Protein AF-A0A932Z5Y4-F1 (afdb_monomer_lite)

Radius of gyration: 25.25 Å; chains: 1; bounding box: 40×28×85 Å

Foldseek 3Di:
DDDDDDDDPPDPPPPDPPPPPPDPPDPCCVVDDDPVVVVVCLPPPPDAAEDQDDPVVVVVDDDPRYDYDPDCQQVDQDVNDGDD

Sequence (84 aa):
MKRGWLLTVTVLLVGVLASPVWAADYARPELVISTDELAKLLTDPGVKILDARGADDYKAGHIPGAISLPSPRTQYVERGVPGV

Structure (mmCIF, N/CA/C/O backbone):
data_AF-A0A932Z5Y4-F1
#
_entry.id   AF-A0A932Z5Y4-F1
#
loop_
_atom_site.group_PDB
_atom_site.id
_atom_site.type_symbol
_atom_site.label_atom_id
_atom_site.label_alt_id
_atom_site.label_comp_id
_atom_site.label_asym_id
_atom_site.label_entity_id
_atom_site.label_seq_id
_atom_site.pdbx_PDB_ins_code
_atom_site.Cartn_x
_atom_site.Cartn_y
_atom_site.Cartn_z
_atom_site.occupancy
_atom_site.B_iso_or_equiv
_atom_site.auth_seq_id
_atom_site.auth_comp_id
_atom_site.auth_asym_id
_atom_site.auth_atom_id
_atom_site.pdbx_PDB_model_num
ATOM 1 N N . MET A 1 1 ? 24.216 8.789 69.777 1.00 47.75 1 MET A N 1
ATOM 2 C CA . MET A 1 1 ? 24.999 8.187 68.673 1.00 47.75 1 MET A CA 1
ATOM 3 C C . MET A 1 1 ? 24.081 7.292 67.855 1.00 47.75 1 MET A C 1
ATOM 5 O O . MET A 1 1 ? 23.613 6.313 68.415 1.00 47.75 1 MET A O 1
ATOM 9 N N . LYS A 1 2 ? 23.785 7.672 66.603 1.00 45.19 2 LYS A N 1
ATOM 10 C CA . LYS A 1 2 ? 23.427 6.841 65.428 1.00 45.19 2 LYS A CA 1
ATOM 11 C C . LYS A 1 2 ? 22.907 7.791 64.341 1.00 45.19 2 LYS A C 1
ATOM 13 O O . LYS A 1 2 ? 21.769 8.238 64.361 1.00 45.19 2 LYS A O 1
ATOM 18 N N . ARG A 1 3 ? 23.851 8.196 63.493 1.00 59.28 3 ARG A N 1
ATOM 19 C CA . ARG A 1 3 ? 23.676 8.989 62.273 1.00 59.28 3 ARG A CA 1
ATOM 20 C C . ARG A 1 3 ? 23.078 8.090 61.190 1.00 59.28 3 ARG A C 1
ATOM 22 O O . ARG A 1 3 ? 23.460 6.926 61.130 1.00 59.28 3 ARG A O 1
ATOM 29 N N . GLY A 1 4 ? 22.267 8.658 60.300 1.00 53.09 4 GLY A N 1
ATOM 30 C CA . GLY A 1 4 ? 22.049 8.082 58.971 1.00 53.09 4 GLY A CA 1
ATOM 31 C C . GLY A 1 4 ? 20.593 8.016 58.539 1.00 53.09 4 GLY A C 1
ATOM 32 O O . GLY A 1 4 ? 20.013 6.940 58.552 1.00 53.09 4 GLY A O 1
ATOM 33 N N . TRP A 1 5 ? 20.035 9.146 58.098 1.00 49.12 5 TRP A N 1
ATOM 34 C CA . TRP A 1 5 ? 19.032 9.120 57.031 1.00 49.12 5 TRP A CA 1
ATOM 35 C C . TRP A 1 5 ? 19.019 10.452 56.268 1.00 49.12 5 TRP A C 1
ATOM 37 O O . TRP A 1 5 ?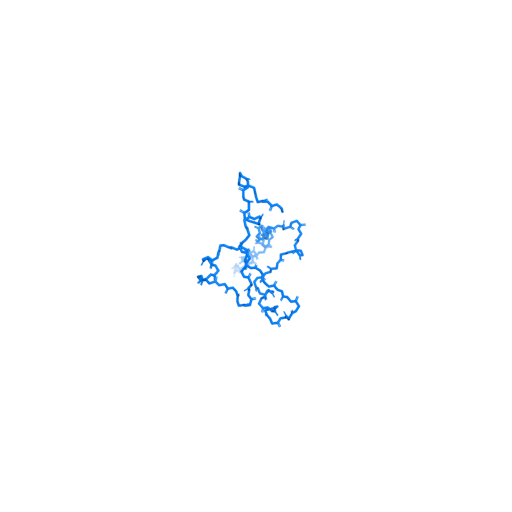 18.098 11.253 56.347 1.00 49.12 5 TRP A O 1
ATOM 47 N N . LEU A 1 6 ? 20.113 10.717 55.560 1.00 53.81 6 LEU A N 1
ATOM 48 C CA . LEU A 1 6 ? 20.082 11.510 54.335 1.00 53.81 6 LEU A CA 1
ATOM 49 C C . LEU A 1 6 ? 20.520 10.548 53.237 1.00 53.81 6 LEU A C 1
ATOM 51 O O . LEU A 1 6 ? 21.529 9.877 53.441 1.00 53.81 6 LEU A O 1
ATOM 55 N N . LEU A 1 7 ? 19.763 10.511 52.136 1.00 54.62 7 LEU A N 1
ATOM 56 C CA . LEU A 1 7 ? 20.078 9.998 50.785 1.00 54.62 7 LEU A CA 1
ATOM 57 C C . LEU A 1 7 ? 18.928 9.158 50.193 1.00 54.62 7 LEU A C 1
ATOM 59 O O . LEU A 1 7 ? 19.102 8.001 49.833 1.00 54.62 7 LEU A O 1
ATOM 63 N N . THR A 1 8 ? 17.757 9.776 50.031 1.00 50.12 8 THR A N 1
ATOM 64 C CA . THR A 1 8 ? 16.719 9.317 49.084 1.00 50.12 8 THR A CA 1
ATOM 65 C C . THR A 1 8 ? 15.991 10.525 48.478 1.00 50.12 8 THR A C 1
ATOM 67 O O . THR A 1 8 ? 14.774 10.628 48.513 1.00 50.12 8 THR A O 1
ATOM 70 N N . VAL A 1 9 ? 16.741 11.498 47.946 1.00 50.34 9 VAL A N 1
ATOM 71 C CA . VAL A 1 9 ? 16.184 12.648 47.197 1.00 50.34 9 VAL A CA 1
ATOM 72 C C . VAL A 1 9 ? 16.985 12.840 45.904 1.00 50.34 9 VAL A C 1
ATOM 74 O O . VAL A 1 9 ? 17.618 13.868 45.686 1.00 50.34 9 VAL A O 1
ATOM 77 N N . THR A 1 10 ? 17.055 11.806 45.059 1.00 51.84 10 THR A N 1
ATOM 78 C CA . THR A 1 10 ? 17.854 11.854 43.812 1.00 51.84 10 THR A CA 1
ATOM 79 C C . THR A 1 10 ? 17.182 11.151 42.625 1.00 51.84 10 THR A C 1
ATOM 81 O O . THR A 1 10 ? 17.868 10.633 41.755 1.00 51.84 10 THR A O 1
ATOM 84 N N . VAL A 1 11 ? 15.843 11.113 42.550 1.00 47.78 11 VAL A N 1
ATOM 85 C CA . VAL A 1 11 ? 15.130 10.517 4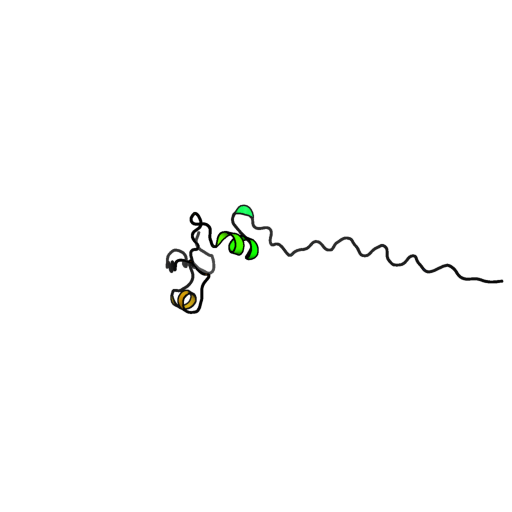1.389 1.00 47.78 11 VAL A CA 1
ATOM 86 C C . VAL A 1 11 ? 13.928 11.362 40.937 1.00 47.78 11 VAL A C 1
ATOM 88 O O . VAL A 1 11 ? 12.917 10.832 40.503 1.00 47.78 11 VAL A O 1
ATOM 91 N N . LEU A 1 12 ? 13.986 12.694 41.042 1.00 48.25 12 LEU A N 1
ATOM 92 C CA . LEU A 1 12 ? 12.808 13.531 40.747 1.00 48.25 12 LEU A CA 1
ATOM 93 C C . LEU A 1 12 ? 13.033 14.702 39.784 1.00 48.25 12 LEU A C 1
ATOM 95 O O . LEU A 1 12 ? 12.312 15.684 39.875 1.00 48.25 12 LE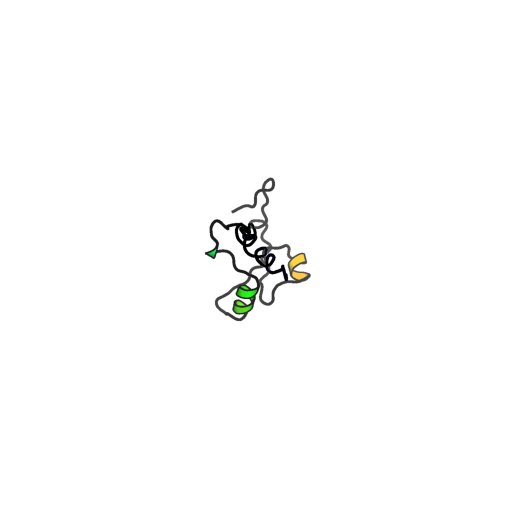U A O 1
ATOM 99 N N . LEU A 1 13 ? 13.986 14.627 38.843 1.00 48.97 13 LEU A N 1
ATOM 100 C CA . LEU A 1 13 ? 14.206 15.743 37.900 1.00 48.97 13 LEU A CA 1
ATOM 101 C C . LEU A 1 13 ? 14.909 15.365 36.575 1.00 48.97 13 LEU A C 1
ATOM 103 O O . LEU A 1 13 ? 15.841 16.036 36.153 1.00 48.97 13 LEU A O 1
ATOM 107 N N . VAL A 1 14 ? 14.463 14.302 35.889 1.00 52.06 14 VAL A N 1
ATOM 108 C CA . VAL A 1 14 ? 14.903 13.993 34.498 1.00 52.06 14 VAL A CA 1
ATOM 109 C C . VAL A 1 14 ? 13.713 13.647 33.581 1.00 52.06 14 VAL A C 1
ATOM 111 O O . VAL A 1 14 ? 13.821 12.858 32.654 1.00 52.06 14 VAL A O 1
ATOM 114 N N . GLY A 1 15 ? 12.528 14.194 33.862 1.00 47.72 15 GLY A N 1
ATOM 115 C CA . GLY A 1 15 ? 11.278 13.767 33.216 1.00 47.72 15 GLY A CA 1
ATOM 116 C C . GLY A 1 15 ? 10.604 14.788 32.304 1.00 47.72 15 GLY A C 1
ATOM 117 O O . GLY A 1 15 ? 9.425 14.623 32.019 1.00 47.72 15 GLY A O 1
ATOM 118 N N . VAL A 1 16 ? 11.273 15.869 31.899 1.00 55.56 16 VAL A N 1
ATOM 119 C CA . VAL A 1 16 ? 10.673 16.908 31.046 1.00 55.56 16 VAL A CA 1
ATOM 120 C C . VAL A 1 16 ? 11.728 17.361 30.040 1.00 55.56 16 VAL A C 1
ATOM 122 O O . VAL A 1 16 ? 12.863 17.591 30.440 1.00 55.56 16 VAL A O 1
ATOM 125 N N . LEU A 1 17 ? 11.338 17.498 28.767 1.00 54.06 17 LEU A N 1
ATOM 126 C CA . LEU A 1 17 ? 12.132 17.844 27.567 1.00 54.06 17 LEU A CA 1
ATOM 127 C C . LEU A 1 17 ? 12.556 16.685 26.644 1.00 54.06 17 LEU A C 1
ATOM 129 O O . LEU A 1 17 ? 13.451 16.851 25.821 1.00 54.06 17 LEU A O 1
ATOM 133 N N . ALA A 1 18 ? 11.862 15.547 26.672 1.00 50.25 18 ALA A N 1
ATOM 134 C CA . ALA A 1 18 ? 11.816 14.676 25.497 1.00 50.25 18 ALA A CA 1
ATOM 135 C C . ALA A 1 18 ? 10.643 15.118 24.612 1.00 50.25 18 ALA A C 1
ATOM 137 O O . ALA A 1 18 ? 9.586 14.494 24.620 1.00 50.25 18 ALA A O 1
ATOM 138 N N . SER A 1 19 ? 10.793 16.230 23.887 1.00 51.94 19 SER A N 1
ATOM 139 C CA . SER A 1 19 ? 9.900 16.494 22.756 1.00 51.94 19 SER A CA 1
ATOM 140 C C . SER A 1 19 ? 10.169 15.401 21.722 1.00 51.94 19 SER A C 1
ATOM 142 O O . SER A 1 19 ? 11.303 15.327 21.236 1.00 51.94 19 SER A O 1
ATOM 144 N N . PRO A 1 20 ? 9.207 14.529 21.375 1.00 55.69 20 PRO A N 1
ATOM 145 C CA . PRO A 1 20 ? 9.437 13.588 20.299 1.00 55.69 20 PRO A CA 1
ATOM 146 C C . PRO A 1 20 ? 9.417 14.384 18.990 1.00 55.69 20 PRO A C 1
ATOM 148 O O . PRO A 1 20 ? 8.367 14.628 18.410 1.00 55.69 20 PRO A O 1
ATOM 151 N N . VAL A 1 21 ? 10.597 14.786 18.512 1.00 57.19 21 VAL A N 1
ATOM 152 C CA . VAL A 1 21 ? 10.869 15.249 17.132 1.00 57.19 21 VAL A CA 1
ATOM 153 C C . VAL A 1 21 ? 10.713 14.066 16.153 1.00 57.19 21 VAL A C 1
ATOM 155 O O . VAL A 1 21 ? 11.633 13.715 15.429 1.00 57.19 21 VAL A O 1
ATOM 158 N N . TRP A 1 22 ? 9.630 13.295 16.261 1.00 56.69 22 TRP A N 1
ATOM 159 C CA . TRP A 1 22 ? 9.514 11.973 15.622 1.00 56.69 22 TRP A CA 1
ATOM 160 C C . TRP A 1 22 ? 8.183 11.756 14.898 1.00 56.69 22 TRP A C 1
ATOM 162 O O . TRP A 1 22 ? 8.008 10.730 14.249 1.00 56.69 22 TRP A O 1
ATOM 172 N N . ALA A 1 23 ? 7.284 12.736 14.912 1.00 58.28 23 ALA A N 1
ATOM 173 C CA . ALA A 1 23 ? 6.327 12.897 13.832 1.00 58.28 23 ALA A CA 1
ATOM 174 C C . ALA A 1 23 ? 6.782 14.129 13.055 1.00 58.28 23 ALA A C 1
ATOM 176 O O . ALA A 1 23 ? 6.828 15.225 13.610 1.00 58.28 23 ALA A O 1
ATOM 177 N N . ALA A 1 24 ? 7.193 13.961 11.798 1.00 60.59 24 ALA A N 1
ATOM 178 C CA . ALA A 1 24 ? 7.199 15.108 10.907 1.00 60.59 24 ALA A CA 1
ATOM 179 C C . ALA A 1 24 ? 5.760 15.641 10.907 1.00 60.59 24 ALA A C 1
ATOM 181 O O . ALA A 1 24 ? 4.845 14.887 10.573 1.00 60.59 24 ALA A O 1
ATOM 182 N N . ASP A 1 25 ? 5.555 16.885 11.342 1.00 73.25 25 ASP A N 1
ATOM 183 C CA . ASP A 1 25 ? 4.252 17.532 11.235 1.00 73.25 25 ASP A CA 1
ATOM 184 C C . ASP A 1 25 ? 3.931 17.645 9.743 1.00 73.25 25 ASP A C 1
ATOM 186 O O . ASP A 1 25 ? 4.417 18.531 9.033 1.00 73.25 25 ASP A O 1
ATOM 190 N N . TYR A 1 26 ? 3.159 16.689 9.231 1.00 80.50 26 TYR A N 1
ATOM 191 C CA . TYR A 1 26 ? 2.609 16.787 7.893 1.00 80.50 26 TYR A CA 1
ATOM 192 C C . TYR A 1 26 ? 1.716 18.025 7.852 1.00 80.50 26 TYR A C 1
ATOM 194 O O . TYR A 1 26 ? 0.879 18.218 8.728 1.00 80.50 26 TYR A O 1
ATOM 202 N N . ALA A 1 27 ? 1.852 18.849 6.810 1.00 89.69 27 ALA A N 1
ATOM 203 C CA . ALA A 1 27 ? 1.030 20.053 6.657 1.00 89.69 27 ALA A CA 1
ATOM 204 C C . ALA A 1 27 ? -0.484 19.750 6.613 1.00 89.69 27 ALA A C 1
ATOM 206 O O . ALA A 1 27 ? -1.295 20.632 6.887 1.00 89.69 27 ALA A O 1
ATOM 207 N N . ARG A 1 28 ? -0.847 18.512 6.246 1.00 87.62 28 ARG A N 1
ATOM 208 C CA . ARG A 1 28 ? -2.206 17.959 6.252 1.00 87.62 28 ARG A CA 1
ATOM 209 C C . ARG A 1 28 ? -2.188 16.522 6.784 1.00 87.62 28 ARG A C 1
ATOM 211 O O . ARG A 1 28 ? -2.088 15.588 5.982 1.00 87.62 28 ARG A O 1
ATOM 218 N N . PRO A 1 29 ? -2.203 16.322 8.113 1.00 88.69 29 PRO A N 1
ATOM 219 C CA . PRO A 1 29 ? -2.114 14.991 8.707 1.00 88.69 29 PRO A CA 1
ATOM 220 C C . PRO A 1 29 ? -3.319 14.107 8.357 1.00 88.69 29 PRO A C 1
ATOM 222 O O . PRO A 1 29 ? -3.177 12.896 8.285 1.00 88.69 29 PRO A O 1
ATOM 225 N N . GLU A 1 30 ? -4.479 14.688 8.050 1.00 91.25 30 GLU A N 1
ATOM 226 C CA . GLU A 1 30 ? -5.686 13.969 7.629 1.00 91.25 30 GLU A CA 1
ATOM 227 C C . GLU A 1 30 ? -5.557 13.248 6.274 1.00 91.25 30 GLU A C 1
ATOM 229 O O . GLU A 1 30 ? -6.420 12.444 5.924 1.00 91.25 30 GLU A O 1
ATOM 234 N N . LEU A 1 31 ? -4.501 13.535 5.503 1.00 92.12 31 LEU A N 1
ATOM 235 C CA . LEU A 1 31 ? -4.211 12.884 4.221 1.00 92.12 31 LEU A CA 1
ATOM 236 C C . LEU A 1 31 ? -3.223 11.715 4.338 1.00 92.12 31 LEU A C 1
ATOM 238 O O . LEU A 1 31 ? -2.966 11.036 3.344 1.00 92.12 31 LEU A O 1
ATOM 242 N N . VAL A 1 32 ? -2.649 11.485 5.520 1.00 92.81 32 VAL A N 1
ATOM 243 C CA . VAL A 1 32 ? -1.669 10.425 5.767 1.00 92.81 32 VAL A CA 1
ATOM 244 C C . VAL A 1 32 ? -2.225 9.501 6.838 1.00 92.81 32 VAL A C 1
ATOM 246 O O . VAL A 1 32 ? -2.647 9.952 7.895 1.00 92.81 32 VAL A O 1
ATOM 249 N N . ILE A 1 33 ? -2.203 8.198 6.578 1.00 93.50 33 ILE A N 1
ATOM 250 C CA . ILE A 1 33 ? -2.624 7.183 7.547 1.00 93.50 33 ILE A CA 1
ATOM 251 C C . ILE A 1 33 ? -1.451 6.274 7.899 1.00 93.50 33 ILE A C 1
ATOM 253 O O . ILE A 1 33 ? -0.529 6.081 7.102 1.00 93.50 33 ILE A O 1
ATOM 257 N N . SER A 1 34 ? -1.494 5.694 9.093 1.00 94.06 34 SER A N 1
ATOM 258 C CA . SER A 1 34 ? -0.545 4.668 9.519 1.00 94.06 34 SER A CA 1
ATOM 259 C C . SER A 1 34 ? -0.826 3.310 8.864 1.00 94.06 34 SER A C 1
ATOM 261 O O . SER A 1 34 ? -1.909 3.042 8.333 1.00 94.06 34 SER A O 1
ATOM 263 N N . THR A 1 35 ? 0.146 2.400 8.947 1.00 95.00 35 THR A N 1
ATOM 264 C CA . THR A 1 35 ? -0.020 1.016 8.480 1.00 95.00 35 THR A CA 1
ATOM 265 C C . THR A 1 35 ? -1.104 0.268 9.257 1.00 95.00 35 THR A C 1
ATOM 267 O O . THR A 1 35 ? -1.842 -0.518 8.666 1.00 95.00 35 THR A O 1
ATOM 270 N N . ASP A 1 36 ? -1.240 0.535 10.559 1.00 96.25 36 ASP A N 1
ATOM 271 C CA . ASP A 1 36 ? -2.257 -0.089 11.415 1.00 96.25 36 ASP A CA 1
ATOM 272 C C . ASP A 1 36 ? -3.674 0.390 11.081 1.00 96.25 36 ASP A C 1
ATOM 274 O O . ASP A 1 36 ? -4.638 -0.371 11.183 1.00 96.25 36 ASP A O 1
ATOM 278 N N . GLU A 1 37 ? -3.824 1.652 10.678 1.00 95.81 37 GLU A N 1
ATOM 279 C CA . GLU A 1 37 ? -5.098 2.180 10.189 1.00 95.81 37 GLU A CA 1
ATOM 280 C C . GLU A 1 37 ? -5.467 1.567 8.842 1.00 95.81 37 GLU A C 1
ATOM 282 O O . GLU A 1 37 ? -6.588 1.084 8.686 1.00 95.81 37 GLU A O 1
ATOM 287 N N . LEU A 1 38 ? -4.519 1.489 7.900 1.00 96.06 38 LEU A N 1
ATOM 288 C CA . LEU A 1 38 ? -4.757 0.843 6.609 1.00 96.06 38 LEU A CA 1
ATOM 289 C C . LEU A 1 38 ? -5.145 -0.634 6.769 1.00 96.06 38 LEU A C 1
ATOM 291 O O . LEU A 1 38 ? -6.058 -1.098 6.089 1.00 96.06 38 LEU A O 1
ATOM 295 N N . ALA A 1 39 ? -4.511 -1.361 7.693 1.00 96.06 39 ALA A N 1
ATOM 296 C CA . ALA A 1 39 ? -4.825 -2.765 7.962 1.00 96.06 39 ALA A CA 1
ATOM 297 C C . ALA A 1 39 ? -6.308 -2.985 8.322 1.00 96.06 39 ALA A C 1
ATOM 299 O O . ALA A 1 39 ? -6.899 -3.987 7.920 1.00 96.06 39 ALA A O 1
ATOM 300 N N . LYS A 1 40 ? -6.932 -2.029 9.024 1.00 96.56 40 LYS A N 1
ATOM 301 C CA . LYS A 1 40 ? -8.359 -2.074 9.396 1.00 96.56 40 LYS A CA 1
ATOM 302 C C . LYS A 1 40 ? -9.294 -1.792 8.217 1.00 96.56 40 LYS A C 1
ATOM 304 O O . LYS A 1 40 ? -10.460 -2.169 8.273 1.00 96.56 40 LYS A O 1
ATOM 309 N N . LEU A 1 41 ? -8.795 -1.141 7.167 1.00 96.00 41 LEU A N 1
ATOM 310 C CA . LEU A 1 41 ? -9.565 -0.729 5.991 1.00 96.00 41 LEU A CA 1
ATOM 311 C C . LEU A 1 41 ? -9.474 -1.718 4.820 1.00 96.00 41 LEU A C 1
ATOM 313 O O . LEU A 1 41 ? -10.205 -1.560 3.847 1.00 96.00 41 LEU A O 1
ATOM 317 N N . LEU A 1 42 ? -8.621 -2.749 4.893 1.00 94.88 42 LEU A N 1
ATOM 318 C CA . LEU A 1 42 ? -8.371 -3.673 3.772 1.00 94.88 42 LEU A CA 1
ATOM 319 C C . LEU A 1 42 ? -9.630 -4.374 3.238 1.00 94.88 42 LEU A C 1
ATOM 321 O O . LEU A 1 42 ? -9.663 -4.777 2.078 1.00 94.88 42 LEU A O 1
ATOM 325 N N . THR A 1 43 ? -10.655 -4.540 4.075 1.00 93.19 43 THR A N 1
ATOM 326 C CA . THR A 1 43 ? -11.913 -5.206 3.707 1.00 93.19 43 THR A CA 1
ATOM 327 C C . THR A 1 43 ? -13.048 -4.237 3.381 1.00 93.19 43 THR A C 1
ATOM 329 O O . THR A 1 43 ? -14.149 -4.691 3.078 1.00 93.19 43 THR A O 1
ATOM 332 N N . ASP A 1 44 ? -12.824 -2.924 3.469 1.00 96.31 44 ASP A N 1
ATOM 333 C CA . ASP A 1 44 ? -13.851 -1.927 3.177 1.00 96.31 44 ASP A CA 1
ATOM 334 C C . ASP A 1 44 ? -14.053 -1.804 1.652 1.00 96.31 44 ASP A C 1
ATOM 336 O O . ASP A 1 44 ? -13.137 -1.385 0.936 1.00 96.31 44 ASP A O 1
ATOM 340 N N . PRO A 1 45 ? -15.243 -2.136 1.109 1.00 93.56 45 PRO A N 1
ATOM 341 C CA . PRO A 1 45 ? -15.496 -2.042 -0.328 1.00 93.56 45 PRO A CA 1
ATOM 342 C C . PRO A 1 45 ? -15.443 -0.602 -0.868 1.00 93.56 45 PRO A C 1
ATOM 344 O O . PRO A 1 45 ? -15.233 -0.422 -2.076 1.00 93.56 45 PRO A O 1
ATOM 347 N N . GLY A 1 46 ? -15.620 0.401 -0.001 1.00 96.25 46 GLY A N 1
ATOM 348 C CA . GLY A 1 46 ? -15.519 1.825 -0.309 1.00 96.25 46 GLY A CA 1
ATOM 349 C C . GLY A 1 46 ? -14.083 2.335 -0.429 1.00 96.25 46 GLY A C 1
A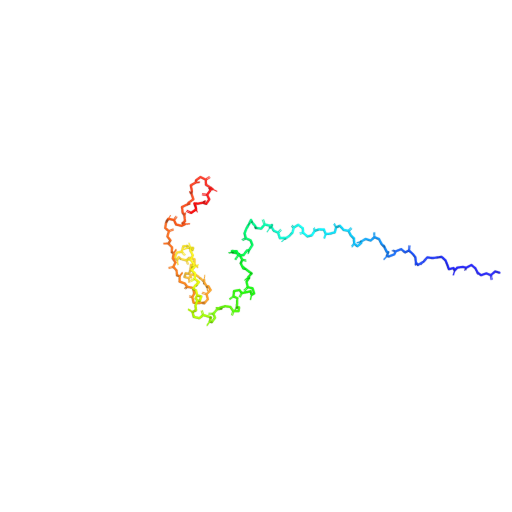TOM 350 O O . GLY A 1 46 ? -13.871 3.420 -0.970 1.00 96.25 46 GLY A O 1
ATOM 351 N N . VAL A 1 47 ? -13.091 1.551 -0.000 1.00 96.06 47 VAL A N 1
ATOM 352 C CA . VAL A 1 47 ? -11.671 1.900 -0.101 1.00 96.06 47 VAL A CA 1
ATOM 353 C C . VAL A 1 47 ? -11.050 1.234 -1.329 1.00 96.06 47 VAL A C 1
ATOM 355 O O . VAL A 1 47 ? -11.342 0.086 -1.681 1.00 96.06 47 VAL A O 1
ATOM 358 N N . LYS A 1 48 ? -10.187 1.980 -2.025 1.00 95.62 48 LYS A N 1
ATOM 359 C CA . LYS A 1 48 ? -9.340 1.474 -3.109 1.00 95.62 48 LYS A CA 1
ATOM 360 C C . LYS A 1 48 ? -7.896 1.822 -2.805 1.00 95.62 48 LYS A C 1
ATOM 362 O O . LYS A 1 48 ? -7.584 2.969 -2.506 1.00 95.62 48 LYS A O 1
ATOM 367 N N . ILE A 1 49 ? -7.029 0.823 -2.904 1.00 95.81 49 ILE A N 1
ATOM 368 C CA . ILE A 1 49 ? -5.593 0.981 -2.694 1.00 95.81 49 ILE A CA 1
ATOM 369 C C . ILE A 1 49 ? -4.954 1.055 -4.075 1.00 95.81 49 ILE A C 1
ATOM 371 O O . ILE A 1 49 ? -5.155 0.164 -4.898 1.00 95.81 49 ILE A O 1
ATOM 375 N N . LEU A 1 50 ? -4.216 2.126 -4.343 1.00 94.56 50 LEU A N 1
ATOM 376 C CA . LEU A 1 50 ? -3.505 2.317 -5.603 1.00 94.56 50 LEU A CA 1
ATOM 377 C C . LEU A 1 50 ? -2.006 2.225 -5.336 1.00 94.56 50 LEU A C 1
ATOM 379 O O . LEU A 1 50 ? -1.483 2.949 -4.492 1.00 94.56 50 LEU A O 1
ATOM 383 N N . ASP A 1 51 ? -1.319 1.347 -6.060 1.00 93.69 51 ASP A N 1
ATOM 384 C CA . ASP A 1 51 ? 0.138 1.261 -6.032 1.00 93.69 51 ASP A CA 1
ATOM 385 C C . ASP A 1 51 ? 0.701 2.015 -7.238 1.00 93.69 51 ASP A C 1
ATOM 387 O O . ASP A 1 51 ? 0.583 1.574 -8.385 1.00 93.69 51 ASP A O 1
ATOM 391 N N . ALA A 1 52 ? 1.275 3.186 -6.968 1.00 91.75 52 ALA A N 1
ATOM 392 C CA . ALA A 1 52 ? 1.815 4.085 -7.983 1.00 91.75 52 ALA A CA 1
ATOM 393 C C . ALA A 1 52 ? 3.278 3.778 -8.354 1.00 91.75 52 ALA A C 1
ATOM 395 O O . ALA A 1 52 ? 3.885 4.554 -9.096 1.00 91.75 52 ALA A O 1
ATOM 396 N N . ARG A 1 53 ? 3.867 2.690 -7.834 1.00 90.62 53 ARG A N 1
ATOM 397 C CA . ARG A 1 53 ? 5.239 2.264 -8.162 1.00 90.62 53 ARG A CA 1
ATOM 398 C C . ARG A 1 53 ? 5.327 1.674 -9.574 1.00 90.62 53 ARG A C 1
ATOM 400 O O . ARG A 1 53 ? 4.342 1.596 -10.311 1.00 90.62 53 ARG A O 1
ATOM 407 N N . GLY A 1 54 ? 6.533 1.275 -9.976 1.00 90.56 54 GLY A N 1
ATOM 408 C CA . GLY A 1 54 ? 6.750 0.554 -11.226 1.00 90.56 54 GLY A CA 1
ATOM 409 C C . GLY A 1 54 ? 6.003 -0.783 -11.250 1.00 90.56 54 GLY A C 1
ATOM 410 O O . GLY A 1 54 ? 5.795 -1.423 -10.219 1.00 90.56 54 GLY A O 1
ATOM 411 N N . ALA A 1 55 ? 5.619 -1.230 -12.448 1.00 91.50 55 ALA A N 1
ATOM 412 C CA . ALA A 1 55 ? 4.879 -2.482 -12.614 1.00 91.50 55 ALA A CA 1
ATOM 413 C C . ALA A 1 55 ? 5.641 -3.701 -12.061 1.00 91.50 55 ALA A C 1
ATOM 415 O O . ALA A 1 55 ? 5.019 -4.635 -11.560 1.00 91.50 55 ALA A O 1
ATOM 416 N N . ASP A 1 56 ? 6.973 -3.701 -12.142 1.00 93.38 56 ASP A N 1
ATOM 417 C CA . ASP A 1 56 ? 7.787 -4.816 -11.656 1.00 93.38 56 ASP A CA 1
ATOM 418 C C . ASP A 1 56 ? 7.913 -4.830 -10.124 1.00 93.38 56 ASP A C 1
ATOM 420 O O . ASP A 1 56 ? 7.850 -5.909 -9.537 1.00 93.38 56 ASP A O 1
ATOM 424 N N . ASP A 1 57 ? 7.945 -3.667 -9.460 1.00 94.38 57 ASP A N 1
ATOM 425 C CA . ASP A 1 57 ? 7.895 -3.578 -7.989 1.00 94.38 57 ASP A CA 1
ATOM 426 C C . ASP A 1 57 ? 6.562 -4.095 -7.445 1.00 94.38 57 ASP A C 1
ATOM 428 O O . ASP A 1 57 ? 6.522 -4.835 -6.462 1.00 94.38 57 ASP A O 1
ATOM 432 N N . TYR A 1 58 ? 5.461 -3.738 -8.113 1.00 95.50 58 TYR A N 1
ATOM 433 C CA . TYR A 1 58 ? 4.141 -4.257 -7.776 1.00 95.50 58 TYR A CA 1
ATOM 434 C C . TYR A 1 58 ? 4.096 -5.786 -7.915 1.00 95.50 58 TYR A C 1
ATOM 436 O O . TYR A 1 58 ? 3.630 -6.473 -7.007 1.00 95.50 58 TYR A O 1
ATOM 444 N N . LYS A 1 59 ? 4.616 -6.348 -9.018 1.00 96.25 59 LYS A N 1
ATOM 445 C CA . LYS A 1 59 ? 4.670 -7.809 -9.225 1.00 96.25 59 LYS A CA 1
ATOM 446 C C . LYS A 1 59 ? 5.552 -8.520 -8.198 1.00 96.25 59 LYS A C 1
ATOM 448 O O . LYS A 1 59 ? 5.232 -9.643 -7.823 1.00 96.25 59 LYS A O 1
ATOM 453 N N . ALA A 1 60 ? 6.646 -7.891 -7.765 1.00 97.81 60 ALA A N 1
ATOM 454 C CA . ALA A 1 60 ? 7.530 -8.441 -6.740 1.00 97.81 60 ALA A CA 1
ATOM 455 C C . ALA A 1 60 ? 6.838 -8.536 -5.368 1.00 97.81 60 ALA A C 1
ATOM 457 O O . ALA A 1 60 ? 7.131 -9.442 -4.590 1.00 97.81 60 ALA A O 1
ATOM 458 N N . GLY A 1 61 ? 5.896 -7.632 -5.087 1.00 97.31 61 GLY A N 1
ATOM 459 C CA . GLY A 1 61 ? 5.036 -7.692 -3.913 1.00 97.31 61 GLY A CA 1
ATOM 460 C C . GLY A 1 61 ? 4.273 -6.390 -3.683 1.00 97.31 61 GLY A C 1
ATOM 461 O O . GLY A 1 61 ? 4.807 -5.290 -3.842 1.00 97.31 61 GLY A O 1
ATOM 462 N N . HIS A 1 62 ? 3.015 -6.513 -3.271 1.00 96.81 62 HIS A N 1
AT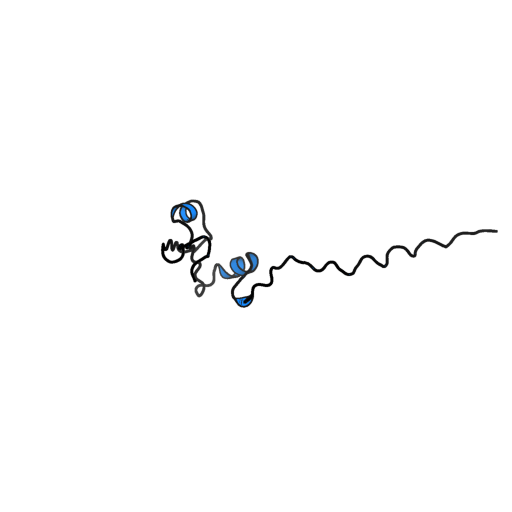OM 463 C CA . HIS A 1 62 ? 2.124 -5.385 -3.010 1.00 96.81 62 HIS A CA 1
ATOM 464 C C . HIS A 1 62 ? 1.107 -5.722 -1.915 1.00 96.81 62 HIS A C 1
ATOM 466 O O . HIS A 1 62 ? 0.946 -6.875 -1.513 1.00 96.81 62 HIS A O 1
ATOM 472 N N . ILE A 1 63 ? 0.420 -4.689 -1.426 1.00 97.06 63 ILE A N 1
ATOM 473 C CA . ILE A 1 63 ? -0.641 -4.823 -0.424 1.00 97.06 63 ILE A CA 1
ATOM 474 C C . ILE A 1 63 ? -1.836 -5.566 -1.050 1.00 97.06 63 ILE A C 1
ATOM 476 O O . ILE A 1 63 ? -2.246 -5.201 -2.154 1.00 97.06 63 ILE A O 1
ATOM 480 N N . PRO A 1 64 ? -2.435 -6.568 -0.377 1.00 94.25 64 PRO A N 1
ATOM 481 C CA . PRO A 1 64 ? -3.598 -7.280 -0.903 1.00 94.25 64 PRO A CA 1
ATOM 482 C C . PRO A 1 64 ? -4.733 -6.338 -1.329 1.00 94.25 64 PRO A C 1
ATOM 484 O O . PRO A 1 64 ? -5.112 -5.435 -0.588 1.00 94.25 64 PRO A O 1
ATOM 487 N N . GLY A 1 65 ? -5.276 -6.552 -2.532 1.00 93.62 65 GLY A N 1
ATOM 488 C CA . GLY A 1 65 ? -6.349 -5.724 -3.097 1.00 93.62 65 GLY A CA 1
ATOM 489 C C . GLY A 1 65 ? -5.891 -4.411 -3.747 1.00 93.62 65 GLY A C 1
ATOM 490 O O . GLY A 1 65 ? -6.725 -3.705 -4.314 1.00 93.62 65 GLY A O 1
ATOM 491 N N . ALA A 1 66 ? -4.593 -4.086 -3.712 1.0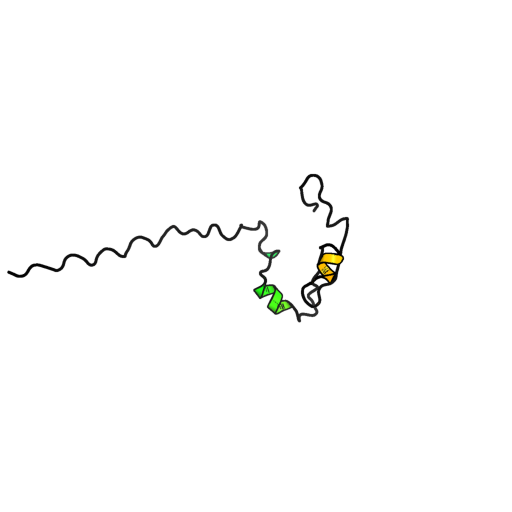0 96.69 66 ALA A N 1
ATOM 492 C CA . ALA A 1 66 ? -4.060 -2.916 -4.402 1.00 96.69 66 ALA A CA 1
ATOM 493 C C . ALA A 1 66 ? -4.140 -3.053 -5.927 1.00 96.69 66 ALA A C 1
ATOM 495 O O . ALA A 1 66 ? -3.898 -4.123 -6.482 1.00 96.69 66 ALA A O 1
ATOM 496 N N . ILE A 1 67 ? -4.424 -1.947 -6.608 1.00 95.06 67 ILE A N 1
ATOM 497 C CA . ILE A 1 67 ? -4.470 -1.837 -8.066 1.00 95.06 67 ILE A CA 1
ATOM 498 C C . ILE A 1 67 ? -3.170 -1.182 -8.532 1.00 95.06 67 ILE A C 1
ATOM 500 O O . ILE A 1 67 ? -2.816 -0.099 -8.066 1.00 95.06 67 ILE A O 1
ATOM 504 N N . SER A 1 68 ? -2.469 -1.825 -9.465 1.00 94.62 68 SER A N 1
ATOM 505 C CA . SER A 1 68 ? -1.270 -1.253 -10.081 1.00 94.62 68 SER A CA 1
ATOM 506 C C . SER A 1 68 ? -1.649 -0.072 -10.979 1.00 94.62 68 SER A C 1
ATOM 508 O O . SER A 1 68 ? -2.435 -0.230 -11.915 1.00 94.62 68 SER A O 1
ATOM 510 N N . LEU A 1 69 ? -1.087 1.107 -10.702 1.00 91.06 69 LEU A N 1
ATOM 511 C CA . LEU A 1 69 ? -1.270 2.314 -11.509 1.00 91.06 69 LEU A CA 1
ATOM 512 C C . LEU A 1 69 ? 0.087 2.978 -11.818 1.00 91.06 69 LEU A C 1
ATOM 514 O O . LEU A 1 69 ? 0.353 4.093 -11.364 1.00 91.06 69 LEU A O 1
ATOM 518 N N . PRO A 1 70 ? 0.958 2.319 -12.605 1.00 83.56 70 PRO A N 1
ATOM 519 C CA . PRO A 1 70 ? 2.221 2.900 -13.031 1.00 83.56 70 PRO A CA 1
ATOM 520 C C . PRO A 1 70 ? 1.926 4.003 -14.054 1.00 83.56 70 PRO A C 1
ATOM 522 O O . PRO A 1 70 ? 1.669 3.737 -15.228 1.00 83.56 70 PRO A O 1
ATOM 525 N N . SER A 1 71 ? 1.904 5.257 -13.610 1.00 70.88 71 SER A N 1
ATOM 526 C CA . SER A 1 71 ? 1.662 6.404 -14.484 1.00 70.88 71 SER A CA 1
ATOM 527 C C . SER A 1 71 ? 2.939 7.233 -14.625 1.00 70.88 71 SER A C 1
ATOM 529 O O . SER A 1 71 ? 3.422 7.780 -13.634 1.00 70.88 71 SER A O 1
ATOM 531 N N . PRO A 1 72 ? 3.455 7.438 -15.853 1.00 63.53 72 PRO A N 1
ATOM 532 C CA . PRO A 1 72 ? 4.555 8.372 -16.097 1.00 63.53 72 PRO A CA 1
ATOM 533 C C . PRO A 1 72 ? 4.237 9.802 -15.635 1.00 63.53 72 PRO A C 1
ATOM 535 O O . PRO A 1 72 ? 5.146 10.569 -15.344 1.00 63.53 72 PRO A O 1
ATOM 538 N N . ARG A 1 73 ? 2.945 10.163 -15.556 1.00 57.22 73 ARG A N 1
ATOM 539 C CA . ARG A 1 73 ? 2.490 11.476 -15.074 1.00 57.22 73 ARG A CA 1
ATOM 540 C C . ARG A 1 73 ? 2.549 11.604 -13.552 1.00 57.22 73 ARG A C 1
ATOM 542 O O . ARG A 1 73 ? 2.799 12.698 -13.076 1.00 57.22 73 ARG A O 1
ATOM 549 N N . THR A 1 74 ? 2.349 10.518 -12.801 1.00 59.69 74 THR A N 1
ATOM 550 C CA . THR A 1 74 ? 2.479 10.524 -11.327 1.00 59.69 74 THR A CA 1
ATOM 551 C C . THR A 1 74 ? 3.907 10.228 -10.874 1.00 59.69 74 THR A C 1
ATOM 553 O O . THR A 1 74 ? 4.266 10.500 -9.737 1.00 59.69 74 THR A O 1
ATOM 556 N N . GLN A 1 75 ? 4.723 9.658 -11.762 1.00 58.97 75 GLN A N 1
ATOM 557 C CA . GLN A 1 75 ? 6.141 9.373 -11.547 1.00 58.97 75 GLN A CA 1
ATOM 558 C C . GLN A 1 75 ? 7.049 10.462 -12.147 1.00 58.97 75 GLN A C 1
ATOM 560 O O . GLN A 1 75 ? 8.261 10.266 -12.242 1.00 58.97 75 GLN A O 1
ATOM 565 N N . TYR A 1 76 ? 6.486 11.603 -12.571 1.00 51.53 76 TYR A N 1
ATOM 566 C CA . TYR A 1 76 ? 7.266 12.703 -13.131 1.00 51.53 76 TYR A CA 1
ATOM 567 C C . TYR A 1 76 ? 8.077 13.375 -12.018 1.00 51.53 76 TYR A C 1
ATOM 569 O O . TYR A 1 76 ? 7.551 14.106 -11.179 1.00 51.53 76 TYR A O 1
ATOM 577 N N . VAL A 1 77 ? 9.377 13.096 -12.010 1.00 56.00 77 VAL A N 1
ATOM 578 C CA . VAL A 1 77 ? 10.362 13.789 -11.182 1.00 56.00 77 VAL A CA 1
ATOM 579 C C . VAL A 1 77 ? 11.048 14.812 -12.075 1.00 56.00 77 VAL A C 1
ATOM 581 O O . VAL A 1 77 ? 11.940 14.472 -12.852 1.00 56.00 77 VAL A O 1
ATOM 584 N N . GLU A 1 78 ? 10.649 16.078 -11.973 1.00 51.12 78 GLU A N 1
ATOM 585 C CA . GLU A 1 78 ? 11.370 17.157 -12.642 1.00 51.12 78 GLU A CA 1
ATOM 586 C C . GLU A 1 78 ? 12.457 17.673 -11.697 1.00 51.12 78 GLU A C 1
ATOM 588 O O . GLU A 1 78 ? 12.174 18.268 -10.658 1.00 51.12 78 GLU A O 1
ATOM 593 N N . ARG A 1 79 ? 13.732 17.427 -12.026 1.00 54.12 79 ARG A N 1
ATOM 594 C CA . ARG A 1 79 ? 14.880 17.968 -11.267 1.00 54.12 79 ARG A CA 1
ATOM 595 C C . ARG A 1 79 ? 14.896 17.621 -9.761 1.00 54.12 79 ARG A C 1
ATOM 597 O O . ARG A 1 79 ? 15.456 18.365 -8.963 1.00 54.12 79 ARG A O 1
ATOM 604 N N . GLY A 1 80 ? 14.321 16.483 -9.372 1.00 56.16 80 GLY A N 1
ATOM 605 C CA . GLY A 1 80 ? 14.276 16.040 -7.971 1.00 56.16 80 GLY A CA 1
ATOM 606 C C . GLY A 1 80 ? 13.126 16.631 -7.151 1.00 56.16 80 GLY A C 1
ATOM 607 O O . GLY A 1 80 ? 13.082 16.414 -5.944 1.00 56.16 80 GLY A O 1
ATOM 608 N N . VAL A 1 81 ? 12.190 17.344 -7.784 1.00 56.94 81 VAL A N 1
ATOM 609 C CA . VAL A 1 81 ? 10.958 17.818 -7.145 1.00 56.94 81 VAL A CA 1
ATOM 610 C C . VAL A 1 81 ? 9.800 16.920 -7.598 1.00 56.94 81 VAL A C 1
ATOM 612 O O . VAL A 1 81 ? 9.587 16.788 -8.807 1.00 56.94 81 VAL A O 1
ATOM 615 N N . PRO A 1 82 ? 9.069 16.266 -6.675 1.00 49.78 82 PRO A N 1
ATOM 616 C CA . PRO A 1 82 ? 7.883 15.491 -7.027 1.00 49.78 82 PRO A CA 1
ATOM 617 C C . PRO A 1 82 ? 6.818 16.390 -7.668 1.00 49.78 82 PRO A C 1
ATOM 619 O O . PRO A 1 82 ? 6.480 17.435 -7.108 1.00 49.78 82 PRO A O 1
ATOM 622 N N . GLY A 1 83 ? 6.308 16.001 -8.840 1.00 56.03 83 GLY A N 1
ATOM 623 C CA . GLY A 1 83 ? 5.167 16.667 -9.470 1.00 56.03 83 GLY A CA 1
ATOM 624 C C . GLY A 1 83 ? 3.894 16.524 -8.629 1.00 56.03 83 GLY A C 1
ATOM 625 O O . GLY A 1 83 ? 3.657 15.462 -8.049 1.00 56.03 83 GLY A O 1
ATOM 626 N N . VAL A 1 84 ? 3.110 17.606 -8.553 1.00 50.12 84 VAL A N 1
ATOM 627 C CA . VAL A 1 84 ? 1.756 17.628 -7.964 1.00 50.12 84 VAL A CA 1
ATOM 628 C C . VAL A 1 84 ? 0.732 16.918 -8.840 1.00 50.12 84 VAL A C 1
ATOM 630 O O . VAL A 1 84 ? 0.846 17.016 -10.083 1.00 50.12 84 VAL A O 1
#

Secondary structure (DSSP, 8-state):
----------SSS--S----TTS---S-GGG---HHHHHHHTT-TT---EE-S-HHHHHH---TTPEE---TTTS-EETTEEP-

pLDDT: mean 75.47, std 20.08, range [45.19, 97.81]